Protein AF-A0A4R3PZ71-F1 (afdb_monomer)

Structure (mmCIF, N/CA/C/O backbone):
data_AF-A0A4R3PZ71-F1
#
_entry.id   AF-A0A4R3PZ71-F1
#
loop_
_atom_site.group_PDB
_atom_site.id
_atom_site.type_symbol
_atom_site.label_atom_id
_atom_site.label_alt_id
_atom_site.label_comp_id
_atom_site.label_asym_id
_atom_site.label_entity_id
_atom_site.label_seq_id
_atom_site.pdbx_PDB_ins_code
_atom_site.Cartn_x
_atom_site.Cartn_y
_atom_site.Cartn_z
_atom_site.occupancy
_atom_site.B_iso_or_equiv
_atom_site.auth_seq_id
_atom_site.auth_comp_id
_atom_site.auth_asym_id
_atom_site.auth_atom_id
_atom_site.pdbx_PDB_model_num
ATOM 1 N N . MET A 1 1 ? -9.692 -5.061 2.872 1.00 95.75 1 MET A N 1
ATOM 2 C CA . MET A 1 1 ? -8.663 -5.532 3.827 1.00 95.75 1 MET A CA 1
ATOM 3 C C . MET A 1 1 ? -9.346 -5.869 5.135 1.00 95.75 1 MET A C 1
ATOM 5 O O . MET A 1 1 ? -10.205 -5.103 5.551 1.00 95.75 1 MET A O 1
ATOM 9 N N . VAL A 1 2 ? -8.986 -6.992 5.751 1.00 97.62 2 VAL A N 1
ATOM 10 C CA . VAL A 1 2 ? -9.499 -7.415 7.063 1.00 97.62 2 VAL A CA 1
ATOM 11 C C . VAL A 1 2 ? -8.367 -7.296 8.074 1.00 97.62 2 VAL A C 1
ATOM 13 O O . VAL A 1 2 ? -7.312 -7.893 7.875 1.00 97.62 2 VAL A O 1
ATOM 16 N N . ILE A 1 3 ? -8.566 -6.509 9.123 1.00 97.50 3 ILE A N 1
ATOM 17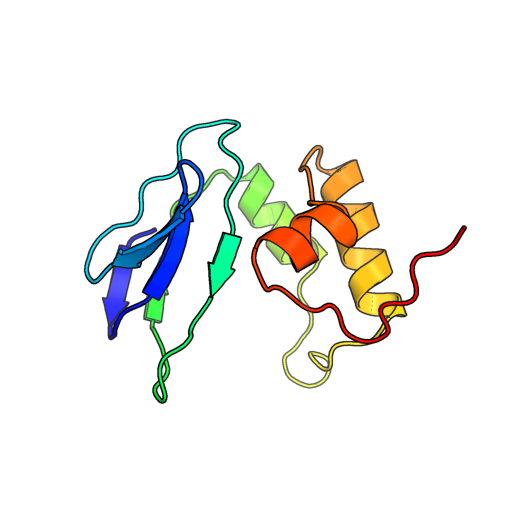 C CA . ILE A 1 3 ? -7.631 -6.342 10.233 1.00 97.50 3 ILE A CA 1
ATOM 18 C C . ILE A 1 3 ? -7.869 -7.506 11.191 1.00 97.50 3 ILE A C 1
ATOM 20 O O . ILE A 1 3 ? -8.967 -7.683 11.710 1.00 97.50 3 ILE A O 1
ATOM 24 N N . VAL A 1 4 ? -6.841 -8.328 11.372 1.00 97.81 4 VAL A N 1
ATOM 25 C CA . VAL A 1 4 ? -6.876 -9.500 12.254 1.00 97.81 4 VAL A CA 1
ATOM 26 C C . VAL A 1 4 ? -6.469 -9.102 13.668 1.00 97.81 4 VAL A C 1
ATOM 28 O O . VAL A 1 4 ? -7.047 -9.583 14.638 1.00 97.81 4 VAL A O 1
ATOM 31 N N . GLU A 1 5 ? -5.489 -8.204 13.782 1.00 97.44 5 GLU A N 1
ATOM 32 C CA . GLU A 1 5 ? -4.970 -7.718 15.056 1.00 97.44 5 GLU A CA 1
ATOM 33 C C . GLU A 1 5 ? -4.466 -6.278 14.917 1.00 97.44 5 GLU A C 1
ATOM 35 O O . GLU A 1 5 ? -3.809 -5.933 13.933 1.00 97.44 5 GLU A O 1
ATOM 40 N N . GLY A 1 6 ? -4.745 -5.450 15.927 1.00 95.81 6 GLY A N 1
ATOM 41 C CA . GLY A 1 6 ? -4.281 -4.066 16.004 1.00 95.81 6 GLY A CA 1
ATOM 42 C C . GLY A 1 6 ? -5.258 -3.046 15.415 1.00 95.81 6 GLY A C 1
ATOM 43 O O . GLY A 1 6 ? -6.460 -3.280 15.304 1.00 95.81 6 GLY A O 1
ATOM 44 N N . LYS A 1 7 ? -4.732 -1.863 15.090 1.00 96.31 7 LYS A N 1
ATOM 45 C CA . LYS A 1 7 ? -5.460 -0.772 14.431 1.00 96.31 7 LYS A CA 1
ATOM 46 C C . LYS A 1 7 ? -4.634 -0.271 13.264 1.00 96.31 7 LYS A C 1
ATOM 48 O O . LYS A 1 7 ? -3.431 -0.097 13.411 1.00 96.31 7 LYS A O 1
ATOM 53 N N . PHE A 1 8 ? -5.279 -0.004 12.138 1.00 97.31 8 PHE A N 1
ATOM 54 C CA . PHE A 1 8 ? -4.594 0.425 10.924 1.00 97.31 8 PHE A CA 1
ATOM 55 C C . PHE A 1 8 ? -5.196 1.717 10.395 1.00 97.31 8 PHE A C 1
ATOM 57 O O . PHE A 1 8 ? -6.411 1.914 10.468 1.00 97.31 8 PHE A O 1
ATOM 64 N N . THR A 1 9 ? -4.358 2.598 9.865 1.00 97.56 9 THR A N 1
ATOM 65 C CA . THR A 1 9 ? -4.779 3.923 9.419 1.00 97.56 9 THR A CA 1
ATOM 66 C C . THR A 1 9 ? -4.742 3.973 7.894 1.00 97.56 9 THR A C 1
ATOM 68 O O . THR A 1 9 ? -3.743 3.619 7.269 1.00 97.56 9 THR A O 1
ATOM 71 N N . ALA A 1 10 ? -5.848 4.396 7.281 1.00 97.88 10 ALA A N 1
ATOM 72 C CA . ALA A 1 10 ? -5.971 4.525 5.834 1.00 97.88 10 ALA A CA 1
ATOM 73 C C . ALA A 1 10 ? -6.406 5.939 5.456 1.00 97.88 10 ALA A C 1
ATOM 75 O O . ALA A 1 10 ? -7.266 6.530 6.114 1.00 97.88 10 ALA A O 1
ATOM 76 N N . TRP A 1 11 ? -5.804 6.472 4.398 1.00 98.00 11 TRP A N 1
ATOM 77 C CA . TRP A 1 11 ? -6.264 7.681 3.737 1.00 98.00 11 TRP A CA 1
ATOM 78 C C . TRP A 1 11 ? -7.273 7.271 2.674 1.00 98.00 11 TRP A C 1
ATOM 80 O O . TRP A 1 11 ? -6.912 6.563 1.735 1.00 98.00 11 TRP A O 1
ATOM 90 N N . LEU A 1 12 ? -8.527 7.673 2.863 1.00 96.56 12 LEU A N 1
ATOM 91 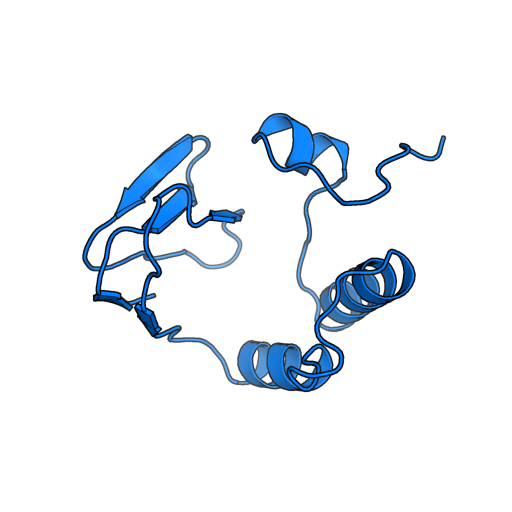C CA . LEU A 1 12 ? -9.661 7.399 1.981 1.00 96.56 12 LEU A CA 1
ATOM 92 C C . LEU A 1 12 ? -10.582 8.618 1.992 1.00 96.56 12 LEU A C 1
ATOM 94 O O . LEU A 1 12 ? -10.656 9.333 2.997 1.00 96.56 12 LEU A O 1
ATOM 98 N N . GLU A 1 13 ? -11.270 8.875 0.880 1.00 94.38 13 GLU A N 1
ATOM 99 C CA . GLU A 1 13 ? -12.212 10.000 0.762 1.00 94.38 13 GLU A CA 1
ATOM 100 C C . GLU A 1 13 ? -11.610 11.362 1.190 1.00 94.38 13 GLU A C 1
ATOM 102 O O . GLU A 1 13 ? -12.290 12.207 1.773 1.00 94.38 13 GLU A O 1
ATOM 107 N N . GLY A 1 14 ? -10.311 11.580 0.956 1.00 95.06 14 GLY A N 1
ATOM 108 C CA . GLY A 1 14 ? -9.647 12.846 1.281 1.00 95.06 14 GLY A CA 1
ATOM 109 C C . GLY A 1 14 ? -9.125 12.985 2.717 1.00 95.06 14 GLY A C 1
ATOM 110 O O . GLY A 1 14 ? -8.644 14.060 3.074 1.00 95.06 14 GLY A O 1
ATOM 111 N N . SER A 1 15 ? -9.207 11.951 3.562 1.00 96.88 15 SER A N 1
ATOM 112 C CA . SER A 1 15 ? -8.814 12.058 4.976 1.00 96.88 15 SER A CA 1
ATOM 113 C C . SER A 1 15 ? -8.239 10.766 5.554 1.00 96.88 15 SER A C 1
ATOM 115 O O . SER A 1 15 ? -8.577 9.665 5.126 1.00 96.88 15 SER A O 1
ATOM 117 N N . TRP A 1 16 ? -7.385 10.901 6.571 1.00 97.81 16 TRP A N 1
ATOM 118 C CA . TRP A 1 16 ? -6.898 9.772 7.362 1.00 97.81 16 TRP A CA 1
ATOM 119 C C . TRP A 1 16 ? -7.953 9.323 8.377 1.00 97.81 16 TRP A C 1
ATOM 121 O O . TRP A 1 16 ? -8.452 10.134 9.158 1.00 97.81 16 TRP A O 1
ATOM 131 N N . LYS A 1 17 ? -8.254 8.023 8.401 1.00 97.62 17 LYS A N 1
ATOM 132 C CA . LYS A 1 17 ? -9.146 7.384 9.378 1.00 97.62 17 LYS A CA 1
ATOM 133 C C . LYS A 1 17 ? -8.487 6.120 9.931 1.00 97.62 17 LYS A C 1
ATOM 135 O O . LYS A 1 17 ? -7.795 5.410 9.203 1.00 97.62 17 LYS A O 1
ATOM 140 N N . THR A 1 18 ? -8.716 5.833 11.210 1.00 97.50 18 THR A N 1
ATOM 141 C CA . THR A 1 18 ? -8.228 4.616 11.876 1.00 97.50 18 THR A CA 1
ATOM 142 C C . THR A 1 18 ? -9.326 3.559 11.913 1.00 97.50 18 THR A C 1
ATOM 144 O O . THR A 1 18 ? -10.456 3.845 12.306 1.00 97.50 18 THR A O 1
ATOM 147 N N . TYR A 1 19 ? -8.972 2.330 11.554 1.00 97.44 19 TYR A N 1
ATOM 148 C CA . TYR A 1 19 ? -9.862 1.180 11.452 1.00 97.44 19 TYR A CA 1
ATOM 149 C C . TYR A 1 19 ? -9.405 0.061 12.392 1.00 97.44 19 TYR A C 1
ATOM 151 O O . TYR A 1 19 ? -8.218 -0.050 12.705 1.00 97.44 19 TYR A O 1
ATOM 159 N N . GLY A 1 20 ? -10.353 -0.769 12.837 1.00 96.25 20 GLY A N 1
ATOM 160 C CA . GLY A 1 20 ? -10.091 -1.921 13.713 1.00 96.25 20 GLY A CA 1
ATOM 161 C C . GLY A 1 20 ? -10.636 -3.259 13.210 1.00 96.25 20 GLY A C 1
ATOM 162 O O . GLY A 1 20 ? -10.389 -4.267 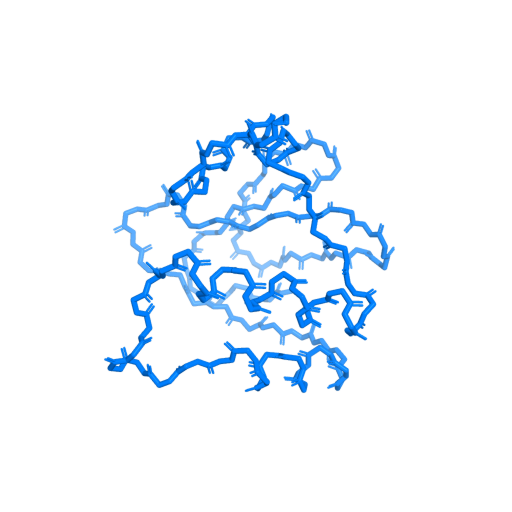13.854 1.00 96.25 20 GLY A O 1
ATOM 163 N N . GLU A 1 21 ? -11.365 -3.285 12.089 1.00 96.00 21 GLU A N 1
ATOM 164 C CA . GLU A 1 21 ? -11.980 -4.516 11.569 1.00 96.00 21 GLU A CA 1
ATOM 165 C C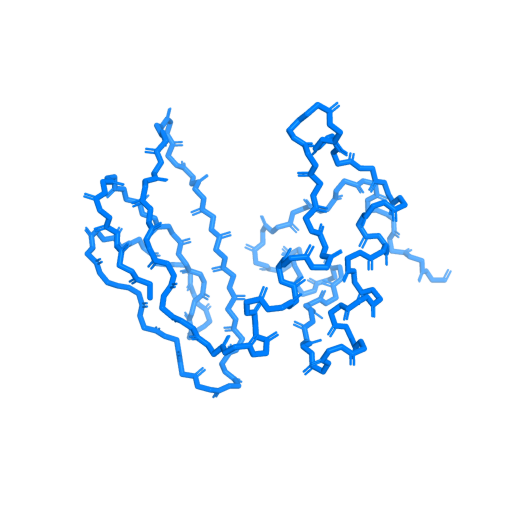 . GLU A 1 21 ? -11.813 -4.636 10.053 1.00 96.00 21 GLU A C 1
ATOM 167 O O . GLU A 1 21 ? -11.098 -5.509 9.572 1.00 96.00 21 GLU A O 1
ATOM 172 N N . ILE A 1 22 ? -12.444 -3.755 9.274 1.00 97.19 22 ILE A N 1
ATOM 173 C CA . ILE A 1 22 ? -12.444 -3.835 7.809 1.00 97.19 22 ILE A CA 1
ATOM 174 C C . ILE A 1 22 ? -12.120 -2.465 7.217 1.00 97.19 22 ILE A C 1
ATOM 176 O O . ILE A 1 22 ? -12.613 -1.440 7.684 1.00 97.19 22 ILE A O 1
ATOM 180 N N . ILE A 1 23 ? -11.299 -2.471 6.167 1.00 97.62 23 ILE A N 1
ATOM 181 C CA . ILE A 1 23 ? -11.111 -1.337 5.259 1.00 97.62 23 ILE A CA 1
ATOM 182 C C . ILE A 1 23 ? -11.566 -1.786 3.875 1.00 97.62 23 ILE A C 1
ATOM 184 O O . ILE A 1 23 ? -10.951 -2.676 3.272 1.00 97.62 23 ILE A O 1
ATOM 188 N N . GLU A 1 24 ? -12.633 -1.181 3.374 1.00 96.62 24 GLU A N 1
ATOM 189 C CA . GLU A 1 24 ? -13.089 -1.352 1.997 1.00 96.62 24 GLU A CA 1
ATOM 190 C C . GLU A 1 24 ? -12.525 -0.225 1.134 1.00 96.62 24 GLU A C 1
ATOM 192 O O . GLU A 1 24 ? -12.435 0.915 1.579 1.00 96.62 24 GLU A O 1
ATOM 197 N N . VAL A 1 25 ? -12.102 -0.564 -0.081 1.00 96.19 25 VAL A N 1
ATOM 198 C CA . VAL A 1 25 ? -11.559 0.393 -1.049 1.00 96.19 25 VAL A CA 1
ATOM 199 C C . VAL A 1 25 ? -12.262 0.136 -2.369 1.00 96.19 25 VAL A C 1
ATOM 201 O O . VAL A 1 25 ? -12.198 -0.982 -2.895 1.00 96.19 25 VAL A O 1
ATOM 204 N N . ALA A 1 26 ? -12.960 1.142 -2.887 1.00 94.75 26 ALA A N 1
ATOM 205 C CA . ALA A 1 26 ? -13.672 1.006 -4.146 1.00 94.75 26 ALA A CA 1
ATOM 206 C C . ALA A 1 26 ? -12.690 0.962 -5.336 1.00 94.75 26 ALA A C 1
ATOM 208 O O . ALA A 1 26 ? -11.564 1.468 -5.259 1.00 94.75 26 ALA A O 1
ATOM 209 N N . PRO A 1 27 ? -13.083 0.374 -6.483 1.00 92.31 27 PRO A N 1
ATOM 210 C CA . PRO A 1 27 ? -12.275 0.454 -7.694 1.00 92.31 27 PRO A CA 1
ATOM 211 C C . PRO A 1 27 ? -11.968 1.908 -8.075 1.00 92.31 27 PRO A C 1
ATOM 213 O O . PRO A 1 27 ? -12.863 2.749 -8.093 1.00 92.31 27 PRO A O 1
ATOM 216 N N . ASN A 1 28 ? -10.715 2.176 -8.452 1.00 91.50 28 ASN A N 1
ATOM 217 C CA . ASN A 1 28 ? -10.209 3.502 -8.842 1.00 91.50 28 ASN A CA 1
ATOM 218 C C . ASN A 1 28 ? -10.268 4.578 -7.744 1.00 91.50 28 ASN A C 1
ATOM 220 O O . ASN A 1 28 ? -10.111 5.758 -8.050 1.00 91.50 28 ASN A O 1
ATOM 224 N N . GLU A 1 29 ? -10.465 4.197 -6.483 1.00 94.31 29 GLU A N 1
ATOM 225 C CA . GLU A 1 29 ? -10.367 5.118 -5.357 1.00 94.31 29 GLU A CA 1
ATOM 226 C C . GLU A 1 29 ? -8.893 5.323 -4.958 1.00 94.31 29 GLU A C 1
ATOM 228 O O . GLU A 1 29 ? -8.204 4.344 -4.637 1.00 94.31 29 GLU A O 1
ATOM 233 N N . PRO A 1 30 ? -8.372 6.566 -4.970 1.00 95.00 30 PRO A N 1
ATOM 234 C CA . PRO A 1 30 ? -7.046 6.855 -4.441 1.00 95.00 30 PRO A CA 1
ATOM 235 C C . PRO A 1 30 ? -7.000 6.562 -2.942 1.00 95.00 30 PRO A C 1
ATOM 237 O O . PRO A 1 30 ? -7.859 7.013 -2.186 1.00 95.00 30 PRO A O 1
ATOM 240 N N . HIS A 1 31 ? -5.987 5.816 -2.513 1.00 96.62 31 HIS A N 1
ATOM 241 C CA . HIS A 1 31 ? -5.848 5.401 -1.126 1.00 96.62 31 HIS A CA 1
ATOM 242 C C . HIS A 1 31 ? -4.384 5.299 -0.716 1.00 96.62 31 HIS A C 1
ATOM 244 O O . HIS A 1 31 ? -3.505 5.055 -1.542 1.00 96.62 31 HIS A O 1
ATOM 250 N N . ALA A 1 32 ? -4.136 5.453 0.580 1.00 96.94 32 ALA A N 1
ATOM 251 C CA . ALA A 1 32 ? -2.844 5.175 1.192 1.00 96.94 32 ALA A CA 1
ATOM 252 C C . ALA A 1 32 ? -3.040 4.471 2.532 1.00 96.94 32 ALA A C 1
ATOM 254 O O . ALA A 1 32 ? -4.082 4.606 3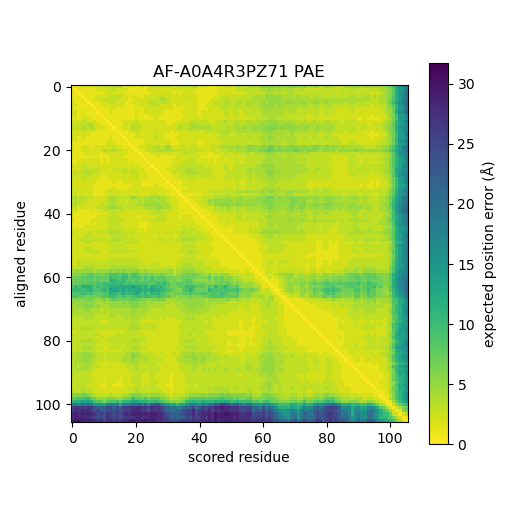.172 1.00 96.94 32 ALA A O 1
ATOM 255 N N . LEU A 1 33 ? -2.037 3.712 2.958 1.00 95.25 33 LEU A N 1
ATOM 256 C CA . LEU A 1 33 ? -2.084 2.885 4.157 1.00 95.25 33 LEU A CA 1
ATOM 257 C C . LEU A 1 33 ? -0.865 3.183 5.020 1.00 95.25 33 LEU A C 1
ATOM 259 O O . LEU A 1 33 ? 0.239 3.315 4.493 1.00 95.25 33 LEU A O 1
ATOM 263 N N . ARG A 1 34 ? -1.047 3.263 6.337 1.00 94.44 34 ARG A N 1
ATOM 264 C CA . ARG A 1 34 ? 0.059 3.388 7.286 1.00 94.44 34 ARG A CA 1
ATOM 265 C C . ARG A 1 34 ? -0.261 2.711 8.614 1.00 94.44 34 ARG A C 1
ATOM 267 O O . ARG A 1 34 ? -1.396 2.748 9.090 1.00 94.44 34 ARG A O 1
ATOM 274 N N . ASN A 1 35 ? 0.773 2.155 9.234 1.00 95.38 35 ASN A N 1
ATOM 275 C CA . ASN A 1 35 ? 0.763 1.855 10.658 1.00 95.38 35 ASN A CA 1
ATOM 276 C C . ASN A 1 35 ? 1.432 3.023 11.390 1.00 95.38 35 ASN A C 1
ATOM 278 O O . ASN A 1 35 ? 2.644 3.188 11.297 1.00 95.38 35 ASN A O 1
ATOM 282 N N . ASP A 1 36 ? 0.639 3.850 12.068 1.00 93.00 36 ASP A N 1
ATOM 283 C CA . ASP A 1 36 ? 1.116 4.957 12.905 1.00 93.00 36 ASP A CA 1
ATOM 284 C C . ASP A 1 36 ? 1.072 4.633 14.410 1.00 93.00 36 ASP A C 1
ATOM 286 O O . ASP A 1 36 ? 1.306 5.506 15.247 1.00 93.00 36 ASP A O 1
ATOM 290 N N . GLY A 1 37 ? 0.795 3.372 14.762 1.00 91.81 37 GLY A N 1
ATOM 291 C CA . GLY A 1 37 ? 0.829 2.868 16.130 1.00 91.81 37 GLY A CA 1
ATOM 292 C C . GLY A 1 37 ? 2.205 2.321 16.542 1.00 91.81 37 GLY A C 1
ATOM 293 O O . GLY A 1 37 ? 3.041 2.012 15.696 1.00 91.81 37 GLY A O 1
ATOM 294 N N . PRO A 1 38 ? 2.449 2.149 17.855 1.00 94.25 38 PRO A N 1
ATOM 295 C CA . PRO A 1 38 ? 3.715 1.622 18.372 1.00 94.25 38 PRO A CA 1
ATOM 296 C C . PRO A 1 38 ? 3.830 0.089 18.289 1.00 94.25 38 PRO A C 1
ATOM 298 O O . PRO A 1 38 ? 4.837 -0.468 18.722 1.00 94.25 38 PRO A O 1
ATOM 301 N N . TYR A 1 39 ? 2.798 -0.596 17.789 1.00 95.31 39 TYR A N 1
ATOM 302 C CA . TYR A 1 39 ? 2.713 -2.054 17.729 1.00 95.31 39 TYR A CA 1
ATOM 303 C C . TYR A 1 39 ? 2.499 -2.523 16.292 1.00 95.31 39 TYR A C 1
ATOM 305 O O . TYR A 1 39 ? 1.957 -1.790 15.463 1.00 95.31 39 TYR A O 1
ATOM 313 N N . GLU A 1 40 ? 2.909 -3.756 16.005 1.00 96.19 40 GLU A N 1
ATOM 314 C CA . GLU A 1 40 ? 2.628 -4.407 14.727 1.00 96.19 40 GLU A CA 1
ATOM 315 C C . GLU A 1 40 ? 1.119 -4.594 14.513 1.00 96.19 40 GLU A C 1
ATOM 317 O O . GLU A 1 40 ? 0.330 -4.666 15.458 1.00 96.19 40 GLU A O 1
ATOM 322 N N . VAL A 1 41 ? 0.723 -4.650 13.243 1.00 97.25 41 VAL A N 1
ATOM 323 C CA . VAL A 1 41 ? -0.664 -4.831 12.812 1.00 97.25 41 VAL A CA 1
ATOM 324 C C . VAL A 1 41 ? -0.699 -5.992 11.834 1.00 97.25 41 VAL A C 1
ATOM 326 O O . VAL A 1 41 ? 0.052 -6.004 10.858 1.00 97.25 41 VAL A O 1
ATOM 329 N N . SER A 1 42 ? -1.604 -6.937 12.071 1.00 97.25 42 SER A N 1
ATOM 330 C CA . SER A 1 42 ? -1.829 -8.072 11.177 1.00 97.25 42 SER A CA 1
ATOM 331 C C . SER A 1 42 ? -3.079 -7.830 10.344 1.00 97.25 42 SER A C 1
ATOM 333 O O . SER A 1 42 ? -4.155 -7.567 10.886 1.00 97.25 42 SER A O 1
ATOM 335 N N . LEU A 1 43 ? -2.963 -7.949 9.021 1.00 96.75 43 LEU A N 1
ATOM 336 C CA . LEU A 1 43 ? -4.088 -7.797 8.100 1.00 96.75 43 LEU A CA 1
ATOM 337 C C . LEU A 1 43 ? -4.060 -8.838 6.982 1.00 96.75 43 LEU A C 1
ATOM 339 O O . LEU A 1 43 ? -3.003 -9.305 6.565 1.00 96.75 43 LEU A O 1
ATOM 343 N N . VAL A 1 44 ? -5.242 -9.147 6.457 1.00 97.50 44 VAL A N 1
ATOM 344 C CA . VAL A 1 44 ? -5.438 -9.945 5.246 1.00 97.50 44 VAL A CA 1
ATOM 345 C C . VAL A 1 44 ? -5.936 -9.035 4.128 1.00 97.50 44 VAL A C 1
ATOM 347 O O . VAL A 1 44 ? -6.982 -8.380 4.233 1.00 97.50 44 VAL A O 1
ATOM 350 N N . LEU A 1 45 ? -5.194 -9.006 3.023 1.00 96.25 45 LEU A N 1
ATOM 351 C CA . LEU A 1 45 ? -5.605 -8.326 1.803 1.00 96.25 45 LEU A CA 1
ATOM 352 C C . LEU A 1 45 ? -6.372 -9.298 0.898 1.00 96.25 45 LEU A C 1
ATOM 354 O O . LEU A 1 45 ? -5.799 -10.222 0.331 1.00 96.25 45 LEU A O 1
ATOM 358 N N . VAL A 1 46 ? -7.671 -9.053 0.726 1.00 95.94 46 VAL A N 1
ATOM 359 C CA . VAL A 1 46 ? -8.489 -9.719 -0.297 1.00 95.94 46 VAL A CA 1
ATOM 360 C C . VAL A 1 46 ? -8.398 -8.888 -1.573 1.00 95.94 46 VAL A C 1
ATOM 362 O O . VAL A 1 46 ? -8.759 -7.713 -1.563 1.00 95.94 46 VAL A O 1
ATOM 365 N N . THR A 1 47 ? -7.869 -9.465 -2.651 1.00 95.06 47 THR A N 1
ATOM 366 C CA . THR A 1 47 ? -7.596 -8.732 -3.894 1.00 95.06 47 THR A CA 1
ATOM 367 C C . THR A 1 47 ? -7.677 -9.629 -5.132 1.00 95.06 47 THR A C 1
ATOM 369 O O . THR A 1 47 ? -7.958 -10.822 -5.043 1.00 95.06 47 THR A O 1
ATOM 372 N N . THR A 1 48 ? -7.464 -9.042 -6.309 1.00 96.31 48 THR A N 1
ATOM 373 C CA . THR A 1 48 ? -7.464 -9.744 -7.600 1.00 96.31 48 THR A CA 1
ATOM 374 C C . THR A 1 48 ? -6.142 -10.469 -7.857 1.00 96.31 48 THR A C 1
ATOM 376 O O . THR A 1 48 ? -5.092 -10.055 -7.365 1.00 96.31 48 THR A O 1
ATOM 379 N N . SER A 1 49 ? -6.150 -11.482 -8.730 1.00 97.50 49 SER A N 1
ATOM 380 C CA . SER A 1 49 ? -4.920 -12.169 -9.158 1.00 97.50 49 SER A CA 1
ATOM 381 C C . SER A 1 49 ? -3.900 -11.226 -9.810 1.00 97.50 49 SER A C 1
ATOM 383 O O . SER A 1 49 ? -2.703 -11.414 -9.640 1.00 97.50 49 SER A O 1
ATOM 385 N N . ARG A 1 50 ? -4.346 -10.165 -10.502 1.00 96.88 50 ARG A N 1
ATOM 386 C CA . ARG A 1 50 ? -3.448 -9.137 -11.067 1.00 96.88 50 ARG A CA 1
ATOM 387 C C . ARG A 1 50 ? -2.642 -8.434 -9.975 1.00 96.88 50 ARG A C 1
ATOM 389 O O . ARG A 1 50 ? -1.451 -8.212 -10.154 1.00 96.88 50 ARG A O 1
ATOM 396 N N . MET A 1 51 ? -3.289 -8.086 -8.864 1.00 96.38 51 MET A N 1
ATOM 397 C CA . MET A 1 51 ? -2.623 -7.447 -7.729 1.00 96.38 51 MET A CA 1
ATOM 398 C C . MET A 1 51 ? -1.729 -8.439 -6.970 1.00 96.38 51 MET A C 1
ATOM 400 O O . MET A 1 51 ? -0.631 -8.073 -6.567 1.00 96.38 51 MET A O 1
ATOM 404 N N . ALA A 1 52 ? -2.154 -9.698 -6.826 1.00 96.50 52 ALA A N 1
ATOM 405 C CA . ALA A 1 52 ? -1.311 -10.743 -6.242 1.00 96.50 52 ALA A CA 1
ATOM 406 C C . ALA A 1 52 ? 0.000 -10.921 -7.035 1.00 96.50 52 ALA A C 1
ATOM 408 O O . ALA A 1 52 ? 1.080 -10.808 -6.462 1.00 96.50 52 ALA A O 1
ATOM 409 N N . ASN A 1 53 ? -0.087 -11.058 -8.363 1.00 97.38 53 ASN A N 1
ATOM 410 C CA . ASN A 1 53 ? 1.084 -11.176 -9.240 1.00 97.38 53 ASN A CA 1
ATOM 411 C C . ASN A 1 53 ? 1.984 -9.929 -9.190 1.00 97.38 53 ASN A C 1
ATOM 413 O O . ASN A 1 53 ? 3.209 -10.035 -9.277 1.00 97.38 53 ASN A O 1
ATOM 417 N N . PHE A 1 54 ? 1.394 -8.737 -9.046 1.00 97.25 54 PHE A N 1
ATOM 418 C CA . PHE A 1 54 ? 2.160 -7.509 -8.841 1.00 97.25 54 PHE A CA 1
ATOM 419 C C . PHE A 1 54 ? 3.001 -7.585 -7.566 1.00 97.25 54 PHE A C 1
ATOM 421 O O . PHE A 1 54 ? 4.207 -7.354 -7.642 1.00 97.25 54 PHE A O 1
ATOM 428 N N . PHE A 1 55 ? 2.403 -7.959 -6.429 1.00 94.81 55 PHE A N 1
ATOM 429 C CA . PHE A 1 55 ? 3.138 -8.106 -5.172 1.00 94.81 55 PHE A CA 1
ATOM 430 C C . PHE A 1 55 ? 4.241 -9.157 -5.265 1.00 94.81 55 PHE A C 1
ATOM 432 O O . PHE A 1 55 ? 5.347 -8.892 -4.808 1.00 94.81 55 PHE A O 1
ATOM 439 N N . GLU A 1 56 ? 3.992 -10.295 -5.916 1.00 94.31 56 GLU A N 1
ATOM 440 C CA . GLU A 1 56 ? 5.037 -11.293 -6.179 1.00 94.31 56 GLU A CA 1
ATOM 441 C C . GLU A 1 56 ? 6.200 -10.693 -6.981 1.00 94.31 56 GLU A C 1
ATOM 443 O O . GLU A 1 56 ? 7.362 -10.905 -6.638 1.00 94.31 56 GLU A O 1
ATOM 448 N N . THR A 1 57 ? 5.897 -9.878 -7.997 1.00 95.56 57 THR A N 1
ATOM 449 C CA . THR A 1 57 ? 6.904 -9.260 -8.875 1.00 95.56 57 THR A CA 1
ATOM 450 C C . THR A 1 57 ? 7.782 -8.240 -8.146 1.00 95.56 57 THR A C 1
ATOM 452 O O . THR A 1 57 ? 8.980 -8.179 -8.407 1.00 95.56 57 THR A O 1
ATOM 455 N N . VAL A 1 58 ? 7.201 -7.417 -7.265 1.00 92.94 58 VAL A N 1
ATOM 456 C CA . VAL A 1 58 ? 7.933 -6.343 -6.558 1.00 92.94 58 VAL A CA 1
ATOM 457 C C . VAL A 1 58 ? 8.464 -6.762 -5.188 1.00 92.94 58 VAL A C 1
ATOM 459 O O . VAL A 1 58 ? 9.145 -5.977 -4.528 1.00 92.94 58 VAL A O 1
ATOM 462 N N . SER A 1 59 ? 8.134 -7.971 -4.732 1.00 91.50 59 SER A N 1
ATOM 463 C CA . SER A 1 59 ? 8.596 -8.480 -3.445 1.00 91.50 59 SER A CA 1
ATOM 464 C C . SER A 1 59 ? 10.110 -8.697 -3.430 1.00 91.50 59 SER A C 1
ATOM 466 O O . SER A 1 59 ? 10.737 -9.031 -4.436 1.00 91.50 59 SER A O 1
ATOM 468 N N . ALA A 1 60 ? 10.697 -8.522 -2.252 1.00 87.19 60 ALA A N 1
ATOM 469 C CA . ALA A 1 60 ? 12.064 -8.917 -1.956 1.00 87.19 60 ALA A CA 1
ATOM 470 C C . ALA A 1 60 ? 12.045 -9.935 -0.816 1.00 87.19 60 ALA A C 1
ATOM 472 O O . ALA A 1 60 ? 11.144 -9.931 0.027 1.00 87.19 60 ALA A O 1
ATOM 473 N N . SER A 1 61 ? 13.056 -10.800 -0.772 1.00 87.44 61 SER A N 1
ATOM 474 C CA . SER A 1 61 ? 13.311 -11.601 0.420 1.00 87.44 61 SER A CA 1
ATOM 475 C C . SER A 1 61 ? 13.658 -10.678 1.592 1.00 87.44 61 SER A C 1
ATOM 477 O O . SER A 1 61 ? 14.199 -9.589 1.397 1.00 87.44 61 SER A O 1
ATOM 479 N N . GLN A 1 62 ? 13.327 -11.089 2.817 1.00 85.50 62 GLN A N 1
ATOM 480 C CA . GLN A 1 62 ? 13.440 -10.225 3.997 1.00 85.50 62 GLN A CA 1
ATOM 481 C C . GLN A 1 62 ? 14.873 -9.713 4.236 1.00 85.50 62 GLN A C 1
ATOM 483 O O . GLN A 1 62 ? 15.056 -8.585 4.678 1.00 85.50 62 GLN A O 1
ATOM 488 N N . ASP A 1 63 ? 15.888 -10.498 3.869 1.00 85.88 63 ASP A N 1
ATOM 489 C CA . ASP A 1 63 ? 17.311 -10.133 3.918 1.00 85.88 63 ASP A CA 1
ATOM 490 C C 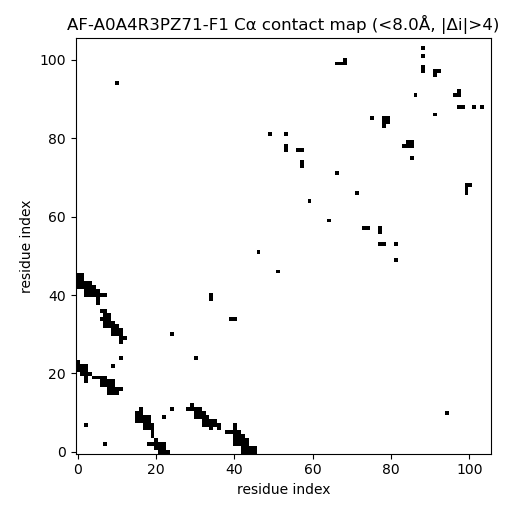. ASP A 1 63 ? 17.717 -9.034 2.917 1.00 85.88 63 ASP A C 1
ATOM 492 O O . ASP A 1 63 ? 18.826 -8.512 2.992 1.00 85.88 63 ASP A O 1
ATOM 496 N N . LYS A 1 64 ? 16.832 -8.681 1.979 1.00 81.88 64 LYS A N 1
ATOM 497 C CA . LYS A 1 64 ? 17.033 -7.665 0.933 1.00 81.88 64 LYS A CA 1
ATOM 498 C C . LYS A 1 64 ? 15.942 -6.594 0.943 1.00 81.88 64 LYS A C 1
ATOM 500 O O . LYS A 1 64 ? 15.788 -5.877 -0.041 1.00 81.88 64 LYS A O 1
ATOM 505 N N . ALA A 1 65 ? 15.164 -6.508 2.021 1.00 80.12 65 ALA A N 1
ATOM 506 C CA . ALA A 1 65 ? 13.999 -5.631 2.109 1.00 80.12 65 ALA A CA 1
ATOM 507 C C . ALA A 1 65 ? 14.338 -4.165 2.448 1.00 80.12 65 ALA A C 1
ATOM 509 O O . ALA A 1 65 ? 13.423 -3.348 2.565 1.00 80.12 65 ALA A O 1
ATOM 510 N N . ASP A 1 66 ? 15.622 -3.818 2.590 1.00 84.56 66 ASP A N 1
ATOM 511 C CA . ASP A 1 66 ? 16.047 -2.436 2.818 1.00 84.56 66 ASP A CA 1
ATOM 512 C C . ASP A 1 66 ? 15.598 -1.530 1.665 1.00 84.56 66 ASP A C 1
ATOM 514 O O . ASP A 1 66 ? 15.879 -1.772 0.486 1.00 84.56 66 ASP A O 1
ATOM 518 N N . VAL A 1 67 ? 14.903 -0.446 2.011 1.00 82.19 67 VAL A N 1
ATOM 519 C CA . VAL A 1 67 ? 14.411 0.513 1.022 1.00 82.19 67 VAL A CA 1
ATOM 520 C C . VAL A 1 67 ? 15.583 1.325 0.476 1.00 82.19 67 VAL A C 1
ATOM 522 O O . VAL A 1 67 ? 16.238 2.069 1.205 1.00 82.19 67 VAL A O 1
ATOM 525 N N . SER A 1 68 ? 15.813 1.225 -0.833 1.00 85.25 68 SER A N 1
ATOM 526 C CA . SER A 1 68 ? 16.759 2.064 -1.573 1.00 85.25 68 SER A CA 1
ATOM 527 C C . SER A 1 68 ? 16.044 2.874 -2.664 1.00 85.25 68 SER A C 1
ATOM 529 O O . SER A 1 68 ? 14.967 2.469 -3.118 1.00 85.25 68 SER A O 1
ATOM 531 N N . PRO A 1 69 ? 16.626 3.996 -3.135 1.00 86.75 69 PRO A N 1
ATOM 532 C CA . PRO A 1 69 ? 16.059 4.762 -4.247 1.00 86.75 69 PRO A CA 1
ATOM 533 C C . PRO A 1 69 ? 15.845 3.922 -5.513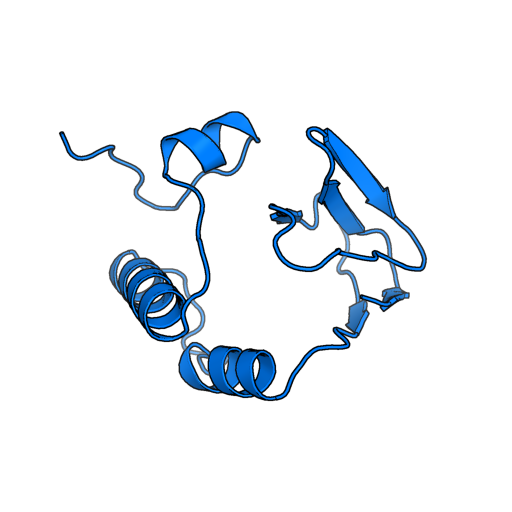 1.00 86.75 69 PRO A C 1
ATOM 535 O O . PRO A 1 69 ? 14.819 4.060 -6.177 1.00 86.75 69 PRO A O 1
ATOM 538 N N . ASP A 1 70 ? 16.769 3.006 -5.819 1.00 87.00 70 ASP A N 1
ATOM 539 C CA . ASP A 1 70 ? 16.650 2.109 -6.973 1.00 87.00 70 ASP A CA 1
ATOM 540 C C . ASP A 1 70 ? 15.484 1.131 -6.814 1.00 87.00 70 ASP A C 1
ATOM 542 O O . ASP A 1 70 ? 14.763 0.861 -7.781 1.00 87.00 70 ASP A O 1
ATOM 546 N N . TRP A 1 71 ? 15.263 0.639 -5.591 1.00 88.50 71 TRP A N 1
ATOM 547 C CA . TRP A 1 71 ? 14.149 -0.254 -5.288 1.00 88.50 71 TRP A CA 1
ATOM 548 C C . TRP A 1 71 ? 12.804 0.465 -5.374 1.00 88.50 71 TRP A C 1
ATOM 550 O O . TRP A 1 71 ? 11.872 -0.034 -6.005 1.00 88.50 71 TRP A O 1
ATOM 560 N N . LEU A 1 72 ? 12.729 1.691 -4.854 1.00 88.62 72 LEU A N 1
ATOM 561 C CA . LEU A 1 72 ? 11.546 2.537 -4.989 1.00 88.62 72 LEU A CA 1
ATOM 562 C C . LEU A 1 72 ? 11.256 2.865 -6.463 1.00 88.62 72 LEU A C 1
ATOM 564 O O . LEU A 1 72 ? 10.116 2.765 -6.916 1.00 88.62 72 LEU A O 1
ATOM 568 N N . ALA A 1 73 ? 12.289 3.183 -7.248 1.00 89.12 73 ALA A N 1
ATOM 569 C CA . ALA A 1 73 ? 12.142 3.439 -8.676 1.00 89.12 73 ALA A CA 1
ATOM 570 C C . ALA A 1 73 ? 11.696 2.182 -9.447 1.00 89.12 73 ALA A C 1
ATOM 572 O O . ALA A 1 73 ? 10.894 2.284 -10.379 1.00 89.12 73 ALA A O 1
ATOM 573 N N . HIS A 1 74 ? 12.188 0.995 -9.071 1.00 91.00 74 HIS A N 1
ATOM 574 C CA . HIS A 1 74 ? 11.707 -0.275 -9.615 1.00 91.00 74 HIS A CA 1
ATOM 575 C C . HIS A 1 74 ? 10.224 -0.493 -9.294 1.00 91.00 74 HIS A C 1
ATOM 577 O O . HIS A 1 74 ? 9.448 -0.748 -10.214 1.00 91.00 74 HIS A O 1
ATOM 583 N N . PHE A 1 75 ? 9.817 -0.309 -8.036 1.00 92.25 75 PHE A N 1
ATOM 584 C CA . PHE A 1 75 ? 8.424 -0.433 -7.609 1.00 92.25 75 PHE A CA 1
ATOM 585 C C . PHE A 1 75 ? 7.492 0.473 -8.426 1.00 92.25 75 PHE A C 1
ATOM 587 O O . PHE A 1 75 ? 6.508 -0.006 -8.989 1.00 92.25 75 PHE A O 1
ATOM 594 N N . VAL A 1 76 ? 7.833 1.761 -8.569 1.00 92.75 76 VAL A N 1
ATOM 595 C CA . VAL A 1 76 ? 7.021 2.735 -9.322 1.00 92.75 76 VAL A CA 1
ATOM 596 C C . VAL A 1 76 ? 6.885 2.337 -10.795 1.00 92.75 76 VAL A C 1
ATOM 598 O O . VAL A 1 76 ? 5.778 2.359 -11.338 1.00 92.75 76 VAL A O 1
ATOM 601 N N . ARG A 1 77 ? 7.982 1.923 -11.449 1.00 95.00 77 ARG A N 1
ATOM 602 C CA . ARG A 1 77 ? 7.941 1.465 -12.851 1.00 95.00 77 ARG A CA 1
ATOM 603 C C . ARG A 1 77 ? 7.086 0.211 -13.017 1.00 95.00 77 ARG A C 1
ATOM 605 O O . ARG A 1 77 ? 6.294 0.137 -13.955 1.00 95.00 77 ARG A O 1
ATOM 612 N N . THR A 1 78 ? 7.228 -0.759 -12.117 1.00 97.12 78 THR A N 1
ATOM 613 C CA . THR A 1 78 ? 6.457 -2.005 -12.165 1.00 97.12 78 THR A CA 1
ATOM 614 C C . THR A 1 78 ? 4.975 -1.744 -11.912 1.00 97.12 78 THR A C 1
ATOM 616 O O . THR A 1 78 ? 4.138 -2.257 -12.650 1.00 97.12 78 THR A O 1
ATOM 619 N N . ALA A 1 79 ? 4.629 -0.886 -10.950 1.00 96.81 79 ALA A N 1
ATOM 620 C CA . ALA A 1 79 ? 3.245 -0.497 -10.692 1.00 96.81 79 ALA A CA 1
ATOM 621 C C . ALA A 1 79 ? 2.598 0.138 -11.934 1.00 96.81 79 ALA A C 1
ATOM 623 O O . ALA A 1 79 ? 1.511 -0.277 -12.338 1.00 96.81 79 ALA A O 1
ATOM 624 N N . ALA A 1 80 ? 3.304 1.055 -12.605 1.00 95.94 80 ALA A N 1
ATOM 625 C CA . ALA A 1 80 ? 2.837 1.662 -13.850 1.00 95.94 80 ALA A CA 1
ATOM 626 C C . ALA A 1 80 ? 2.653 0.629 -14.979 1.00 95.94 80 ALA A C 1
ATOM 628 O O . ALA A 1 80 ? 1.639 0.660 -15.675 1.00 95.94 80 ALA A O 1
ATOM 629 N N . ALA A 1 81 ? 3.578 -0.327 -15.133 1.00 97.38 81 ALA A N 1
ATOM 630 C CA . ALA A 1 81 ? 3.460 -1.415 -16.112 1.00 97.38 81 ALA A CA 1
ATOM 631 C C . ALA A 1 81 ? 2.263 -2.337 -15.827 1.00 97.38 81 ALA A C 1
ATOM 633 O O . ALA A 1 81 ? 1.603 -2.816 -16.749 1.00 97.38 81 ALA A O 1
ATOM 634 N N . TYR A 1 82 ? 1.943 -2.537 -14.548 1.00 97.25 82 TYR A N 1
ATOM 635 C CA . TYR A 1 82 ? 0.733 -3.220 -14.113 1.00 97.25 82 TYR A CA 1
ATOM 636 C C . TYR A 1 82 ? -0.513 -2.347 -14.201 1.00 97.25 82 TYR A C 1
ATOM 638 O O . TYR A 1 82 ? -1.575 -2.863 -13.880 1.00 97.25 82 TYR A O 1
ATOM 646 N N . GLY A 1 83 ? -0.437 -1.080 -14.624 1.00 95.62 83 GLY A N 1
ATOM 647 C CA . GLY A 1 83 ? -1.561 -0.147 -14.742 1.00 95.62 83 GLY A CA 1
ATOM 648 C C . GLY A 1 83 ? -2.101 0.366 -13.404 1.00 95.62 83 GLY A C 1
ATOM 649 O O . GLY A 1 83 ? -3.284 0.691 -13.321 1.00 95.62 83 GLY A O 1
ATOM 650 N N . PHE A 1 84 ? -1.273 0.375 -12.359 1.00 95.81 84 PHE A N 1
ATOM 651 C CA . PHE A 1 84 ? -1.581 0.985 -11.070 1.00 95.81 84 PHE A CA 1
ATOM 652 C C . PHE A 1 84 ? -1.007 2.397 -10.994 1.00 95.81 84 PHE A C 1
ATOM 654 O O . PHE A 1 84 ? 0.088 2.676 -11.485 1.00 95.81 84 PHE A O 1
ATOM 661 N N . TRP A 1 85 ? -1.766 3.288 -10.368 1.00 93.94 85 TRP A N 1
ATOM 662 C CA . TRP A 1 85 ? -1.359 4.663 -10.129 1.00 93.94 85 TRP A CA 1
ATOM 663 C C . TRP A 1 85 ? -0.632 4.777 -8.787 1.00 93.94 85 TRP A C 1
ATOM 665 O O . TRP A 1 85 ? -1.040 4.161 -7.806 1.00 93.94 85 TRP A O 1
ATOM 675 N N . ASN A 1 86 ? 0.421 5.592 -8.757 1.00 92.75 86 ASN A N 1
ATOM 676 C CA . ASN A 1 86 ? 1.056 6.066 -7.532 1.00 92.75 86 ASN A CA 1
ATOM 677 C C . ASN A 1 86 ? 0.953 7.590 -7.506 1.00 92.75 86 ASN A C 1
ATOM 679 O O . ASN A 1 86 ? 1.140 8.229 -8.544 1.00 92.75 86 ASN A O 1
ATOM 683 N N . GLY A 1 87 ? 0.707 8.154 -6.324 1.00 92.12 87 GLY A N 1
ATOM 684 C CA . GLY A 1 87 ? 0.783 9.598 -6.122 1.00 92.12 87 GLY A CA 1
ATOM 685 C C . GLY A 1 87 ? 2.175 10.138 -6.441 1.00 92.12 87 GLY A C 1
ATOM 686 O O . GLY A 1 87 ? 3.184 9.469 -6.182 1.00 92.12 87 GLY A O 1
ATOM 687 N N . SER A 1 88 ? 2.222 11.353 -6.990 1.00 91.00 88 SER A N 1
ATOM 688 C CA . SER A 1 88 ? 3.472 12.105 -7.136 1.00 91.00 88 SER A CA 1
ATOM 689 C C . SER A 1 88 ? 4.134 12.347 -5.773 1.00 91.00 88 SER A C 1
ATOM 691 O O . SER A 1 88 ? 3.539 12.101 -4.720 1.00 91.00 88 SER A O 1
ATOM 693 N N . VAL A 1 89 ? 5.380 12.829 -5.774 1.00 90.69 89 VAL A N 1
ATOM 694 C CA . VAL A 1 89 ? 6.064 13.210 -4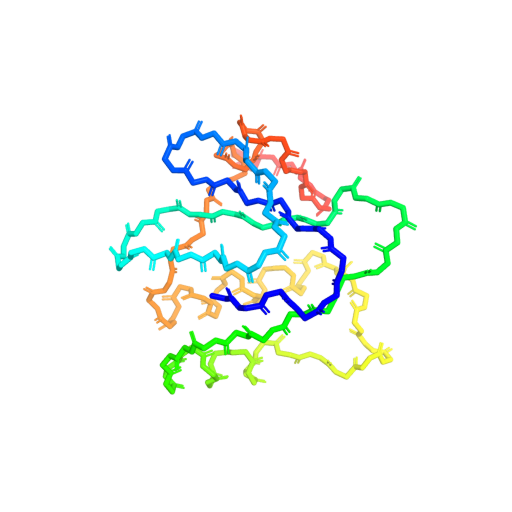.526 1.00 90.69 89 VAL A CA 1
ATOM 695 C C . VAL A 1 89 ? 5.245 14.274 -3.793 1.00 90.69 89 VAL A C 1
ATOM 697 O O . VAL A 1 89 ? 5.077 14.204 -2.579 1.00 90.69 89 VAL A O 1
ATOM 700 N N . GLU A 1 90 ? 4.678 15.212 -4.546 1.00 93.44 90 GLU A N 1
ATOM 701 C CA . GLU A 1 90 ? 3.828 16.285 -4.052 1.00 93.44 90 GLU A CA 1
ATOM 702 C C . GLU A 1 90 ? 2.499 15.751 -3.491 1.00 93.44 90 GLU A C 1
ATOM 704 O O . GLU A 1 90 ? 2.105 16.157 -2.398 1.00 93.44 90 GLU A O 1
ATOM 709 N N . ASP A 1 91 ? 1.841 14.803 -4.173 1.00 94.12 91 ASP A N 1
ATOM 710 C CA . ASP A 1 91 ? 0.603 14.175 -3.677 1.00 94.12 91 ASP A CA 1
ATOM 711 C C . ASP A 1 91 ? 0.847 13.403 -2.374 1.00 94.12 91 ASP A C 1
ATOM 713 O O . ASP A 1 91 ? 0.043 13.463 -1.443 1.00 94.12 91 ASP A O 1
ATOM 717 N N . GLN A 1 92 ? 1.970 12.684 -2.291 1.00 93.81 92 GLN A N 1
ATOM 718 C CA . GLN A 1 92 ? 2.341 11.927 -1.096 1.00 93.81 92 GLN A CA 1
ATOM 719 C C . GLN A 1 92 ? 2.675 12.862 0.070 1.00 93.81 92 GLN A C 1
ATOM 721 O O . GLN A 1 92 ? 2.156 12.674 1.174 1.00 93.81 92 GLN A O 1
ATOM 726 N N . ALA A 1 93 ? 3.436 13.929 -0.183 1.00 95.12 93 ALA A N 1
ATOM 727 C CA . ALA A 1 93 ? 3.731 14.949 0.817 1.00 95.12 93 ALA A CA 1
ATOM 728 C C . ALA A 1 93 ? 2.458 15.660 1.311 1.00 95.12 93 ALA A C 1
ATOM 730 O O . ALA A 1 93 ? 2.326 15.914 2.509 1.00 95.12 93 ALA A O 1
ATOM 731 N N . ALA A 1 94 ? 1.484 15.916 0.428 1.00 96.31 94 ALA A N 1
ATOM 732 C CA . ALA A 1 94 ? 0.206 16.539 0.786 1.00 96.31 94 ALA A CA 1
ATOM 733 C C . ALA A 1 94 ? -0.615 15.714 1.794 1.00 96.31 94 ALA A C 1
ATOM 735 O O . ALA A 1 94 ? -1.411 16.280 2.545 1.00 96.31 94 ALA A O 1
ATOM 736 N N . ILE A 1 95 ? -0.399 14.396 1.851 1.00 95.69 95 ILE A N 1
ATOM 737 C CA . ILE A 1 95 ? -1.027 13.502 2.835 1.00 95.69 95 ILE A CA 1
ATOM 738 C C . ILE A 1 95 ? -0.067 13.080 3.959 1.00 95.69 95 ILE A C 1
ATOM 740 O O . ILE A 1 95 ? -0.432 12.253 4.794 1.00 95.69 95 ILE A O 1
ATOM 744 N N . GLY A 1 96 ? 1.129 13.670 4.031 1.00 94.69 96 GLY A N 1
ATOM 745 C CA . GLY A 1 96 ? 2.113 13.416 5.085 1.00 94.69 96 GLY A CA 1
ATOM 746 C C . GLY A 1 96 ? 2.918 12.126 4.912 1.00 94.69 96 GLY A C 1
ATOM 747 O O . GLY A 1 96 ? 3.353 11.551 5.907 1.00 94.69 96 GLY A O 1
ATOM 748 N N . ILE A 1 97 ? 3.089 11.647 3.676 1.00 91.31 97 ILE A N 1
ATOM 749 C CA . ILE A 1 97 ? 4.000 10.549 3.335 1.00 91.31 97 ILE A CA 1
ATOM 750 C C . ILE A 1 97 ? 5.292 11.140 2.772 1.00 91.31 97 ILE A C 1
ATOM 752 O O . ILE A 1 97 ? 5.284 11.831 1.754 1.00 91.31 97 ILE A O 1
ATOM 756 N N . GLU A 1 98 ? 6.410 10.829 3.421 1.00 88.94 98 GLU A N 1
ATOM 757 C CA . GLU A 1 98 ? 7.745 11.233 2.984 1.00 88.94 98 GLU A CA 1
ATOM 758 C C . GLU A 1 98 ? 8.480 10.041 2.366 1.00 88.94 98 GLU A C 1
ATOM 760 O O . GLU A 1 98 ? 8.616 8.983 2.984 1.00 88.94 98 GLU A O 1
ATOM 765 N N . LEU A 1 99 ? 8.969 10.206 1.136 1.00 80.50 99 LEU A N 1
ATOM 766 C CA . LEU A 1 99 ? 9.739 9.169 0.454 1.00 80.50 99 LEU A CA 1
ATOM 767 C C . LEU A 1 99 ? 11.238 9.287 0.781 1.00 80.50 99 LEU A C 1
ATOM 769 O O . LEU A 1 99 ? 11.796 10.390 0.709 1.00 80.50 99 LEU A O 1
ATOM 773 N N . PRO A 1 100 ? 11.934 8.168 1.057 1.00 75.12 100 PRO A N 1
ATOM 774 C CA . PRO A 1 100 ? 13.381 8.169 1.238 1.00 75.12 100 PRO A CA 1
ATOM 775 C C . PRO A 1 100 ? 14.099 8.742 0.007 1.00 75.12 100 PRO A C 1
ATOM 777 O O . PRO A 1 100 ? 13.958 8.230 -1.102 1.00 75.12 100 PRO A O 1
ATOM 780 N N . GLY A 1 101 ? 14.882 9.810 0.198 1.00 66.44 101 GLY A N 1
ATOM 781 C CA . GLY A 1 101 ? 15.652 10.455 -0.874 1.00 66.44 101 GLY A CA 1
ATOM 782 C C . GLY A 1 101 ? 14.888 11.485 -1.719 1.00 66.44 101 GLY A C 1
ATOM 783 O O . GLY A 1 101 ? 15.394 11.880 -2.768 1.00 66.44 101 GLY A O 1
ATOM 784 N N . GLY A 1 102 ? 13.709 11.942 -1.276 1.00 49.16 102 GLY A N 1
ATOM 785 C CA . GLY A 1 102 ? 12.879 12.934 -1.965 1.00 49.16 102 GLY A CA 1
ATOM 786 C C . GLY A 1 102 ? 13.591 14.259 -2.262 1.00 49.16 102 GLY A C 1
ATOM 787 O O . GLY A 1 102 ? 13.600 15.182 -1.452 1.00 49.16 102 GLY A O 1
ATOM 788 N N . LYS A 1 103 ? 14.152 14.381 -3.465 1.00 38.25 103 LYS A N 1
ATOM 789 C CA . LYS A 1 103 ? 14.307 15.668 -4.146 1.00 38.25 103 LYS A CA 1
ATOM 790 C C . LYS A 1 103 ? 13.333 15.667 -5.318 1.00 38.25 103 LYS A C 1
ATOM 792 O O . LYS A 1 103 ? 13.469 14.818 -6.197 1.00 38.25 103 LYS A O 1
ATOM 797 N N . SER A 1 104 ? 12.372 16.598 -5.327 1.00 43.06 104 SER A N 1
ATOM 798 C CA . SER A 1 104 ? 11.575 16.904 -6.523 1.00 43.06 104 SER A CA 1
ATOM 799 C C . SER A 1 104 ? 12.547 17.287 -7.634 1.00 43.06 104 SER A C 1
ATOM 801 O O . SER A 1 104 ? 13.203 18.327 -7.568 1.00 43.06 104 SER A O 1
ATOM 803 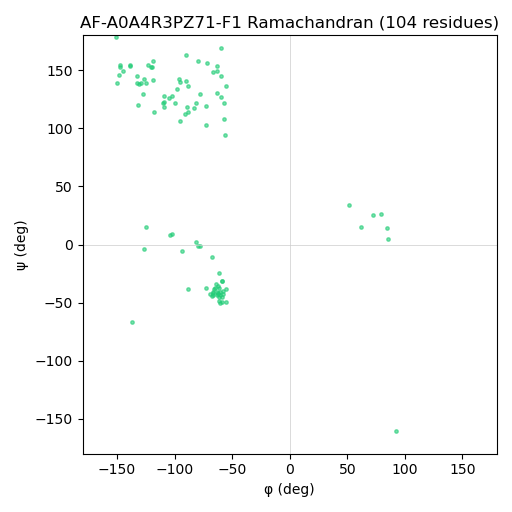N N . GLY A 1 105 ? 12.708 16.399 -8.610 1.00 38.28 105 GLY A N 1
ATOM 804 C CA . GLY A 1 105 ? 13.416 16.711 -9.839 1.00 38.28 105 GLY A CA 1
ATOM 805 C C . GLY A 1 105 ? 12.541 17.637 -10.671 1.00 38.28 105 GLY A C 1
ATOM 806 O O . GLY A 1 105 ? 11.575 17.176 -11.273 1.00 38.28 105 GLY A O 1
ATOM 807 N N . VAL A 1 106 ? 12.880 18.927 -10.654 1.00 34.22 106 VAL A N 1
ATOM 808 C CA . VAL A 1 106 ? 12.646 19.836 -11.785 1.00 34.22 106 VAL A CA 1
ATOM 809 C C . VAL A 1 106 ? 13.722 19.567 -12.827 1.00 34.22 106 VAL A C 1
ATOM 811 O O . VAL A 1 106 ? 14.896 19.420 -12.412 1.00 34.22 106 VAL A O 1
#

pLDDT: mean 90.93, std 12.39, range [34.22, 98.0]

Secondary structure (DSSP, 8-state):
-EEEES-EEEEETTEEEEESSB----TT---EEE--SSS--EEE----HHHHHHHHHH---GGG----HHHHHHHHHHHHHTT-----HHHHHHTT---TT-----

Radius of gyration: 14.63 Å; Cα contacts (8 Å, |Δi|>4): 115; chains: 1; bounding box: 31×32×34 Å

Foldseek 3Di:
DAWPDDWWWKCFPNDIDIDHGDDDDDPPTDMDIDDPDPDDTDDDDDDDPLVVVLCVVLDDDPVPPDDDPVSVVVNQVSCVVSVHDDDDCVRCVVHPHHDVPDDPDD

Sequence (106 aa):
MVIVEGKFTAWLEGSWKTYGEIIEVAPNEPHALRNDGPYEVSLVLVTTSRMANFFETVSASQDKADVSPDWLAHFVRTAAAYGFWNGSVEDQAAIGIELPGGKSGV

Organism: Rhizobium sullae (NCBI:txid50338)

Solvent-accessible surface area (backbone atoms only — not comparable to full-atom values): 6795 Å² total; per-residue (Å²): 62,40,43,77,41,60,60,45,34,35,34,46,96,91,41,78,47,78,40,63,48,64,52,87,79,63,89,92,57,77,68,49,77,46,77,89,59,100,62,83,63,44,70,48,80,79,78,54,70,70,58,53,53,47,51,64,70,66,57,62,58,80,96,61,58,74,88,41,64,67,54,53,52,48,44,54,53,50,36,47,75,71,72,45,88,76,73,51,75,66,56,31,46,75,74,74,44,83,62,84,86,77,67,88,83,125

Mean predicted aligned error: 4.59 Å

InterPro domains:
  IPR011051 RmlC-like cupin domain superfamily [SSF51182] (3-79)
  IPR014710 RmlC-like jelly roll fold [G3DSA:2.60.120.10] (1-90)